Protein AF-A0A972MHH8-F1 (afdb_monomer_lite)

Foldseek 3Di:
DADPLLVVLLVCLLVDDLQSVVSLVVSCCQQDPDPVHPNDDDDPVSNVSSLVSNLNNLLVLLLCQLDPVNVPPPSHDHPVSSVVSLVVSLVSCVVSVHDNPVSVVSSVVSNVVSVVVD

Radius of gyration: 15.75 Å; chains: 1; bounding box: 36×24×51 Å

pLDDT: mean 97.43, std 1.9, range [84.81, 98.88]

Sequence (118 aa):
MIREEVLEEAEIIRHSGEIPEVALWNSLYYLTTDEEGPRLTISEAEARILKRAVVERYLTIIERDLTVENIGKSFYRGVNRAMVNWERLA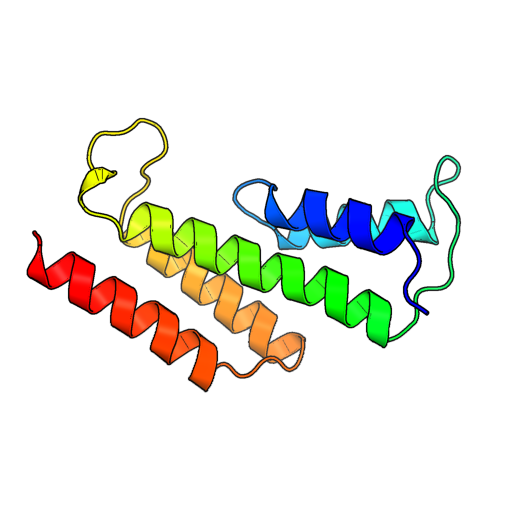GFARREGFSLEALRQIVLERFRNFLGEI

Secondary structure (DSSP, 8-state):
---HHHHHHHHHHHT--S-HHHHHHHHHHHHHT-SSS--PPPPHHHHHHHHHHHHHHHHHHHHHHT-GGGTTSTT---HHHHHHHHHHHHHHHHHTT--HHHHHHHHHHHHHHHHHH-

Structure (mmCIF, N/CA/C/O backbone):
data_AF-A0A972MHH8-F1
#
_entry.id   AF-A0A972MHH8-F1
#
loop_
_atom_site.group_PDB
_atom_site.id
_atom_site.type_symbol
_atom_site.label_atom_id
_atom_site.label_alt_id
_atom_site.label_comp_id
_atom_site.label_asym_id
_atom_site.label_entity_id
_atom_site.label_seq_id
_atom_site.pdbx_PDB_ins_code
_atom_site.Cartn_x
_atom_site.Cartn_y
_atom_site.Cartn_z
_atom_site.occupancy
_atom_site.B_iso_or_equiv
_atom_site.auth_seq_id
_atom_site.auth_comp_id
_atom_site.auth_asym_id
_atom_site.auth_atom_id
_atom_site.pdbx_PDB_model_num
ATOM 1 N N . MET A 1 1 ? 18.990 4.825 -13.162 1.00 88.06 1 MET A N 1
ATOM 2 C CA . MET A 1 1 ? 18.170 6.043 -12.989 1.00 88.06 1 MET A CA 1
ATOM 3 C C . MET A 1 1 ? 16.718 5.605 -13.048 1.00 88.06 1 MET A C 1
ATOM 5 O O . MET A 1 1 ? 16.429 4.743 -13.866 1.00 88.06 1 MET A O 1
ATOM 9 N N . ILE A 1 2 ? 15.865 6.096 -12.150 1.00 96.44 2 ILE A N 1
ATOM 10 C CA . ILE A 1 2 ? 14.423 5.810 -12.182 1.00 96.44 2 ILE A CA 1
ATOM 11 C C . ILE A 1 2 ? 13.772 6.833 -13.110 1.00 96.44 2 ILE A C 1
ATOM 13 O O . ILE A 1 2 ? 14.105 8.013 -13.010 1.00 96.44 2 ILE A O 1
ATOM 17 N N . ARG A 1 3 ? 12.913 6.374 -14.021 1.00 98.12 3 ARG A N 1
ATOM 18 C CA . ARG A 1 3 ? 12.188 7.230 -14.970 1.00 98.12 3 ARG A CA 1
ATOM 19 C C . ARG A 1 3 ? 11.055 8.000 -14.289 1.00 98.12 3 ARG A C 1
ATOM 21 O O . ARG A 1 3 ? 10.488 7.515 -13.312 1.00 98.12 3 ARG A O 1
ATOM 28 N N . GLU A 1 4 ? 10.749 9.187 -14.801 1.00 98.06 4 GLU A N 1
ATOM 29 C CA . GLU A 1 4 ? 9.758 10.103 -14.222 1.00 98.06 4 GLU A CA 1
ATOM 30 C C . GLU A 1 4 ? 8.346 9.514 -14.280 1.00 98.06 4 GLU A C 1
ATOM 32 O O . GLU A 1 4 ? 7.659 9.489 -13.263 1.00 98.06 4 GLU A O 1
ATOM 37 N N . GLU A 1 5 ? 7.982 8.882 -15.395 1.00 98.12 5 GLU A N 1
ATOM 38 C CA . GLU A 1 5 ? 6.680 8.241 -15.606 1.00 98.12 5 GLU A CA 1
ATOM 39 C C . GLU A 1 5 ? 6.403 7.158 -14.547 1.00 98.12 5 GLU A C 1
ATOM 41 O O . GLU A 1 5 ? 5.282 6.978 -14.080 1.00 98.12 5 GLU A O 1
ATOM 46 N N . VAL A 1 6 ? 7.444 6.446 -14.098 1.00 98.62 6 VAL A N 1
ATOM 47 C CA . VAL A 1 6 ? 7.321 5.448 -13.021 1.00 98.62 6 VAL A CA 1
ATOM 48 C C . VAL A 1 6 ? 7.043 6.117 -11.673 1.00 98.62 6 VAL A C 1
ATOM 50 O O . VAL A 1 6 ? 6.316 5.563 -10.846 1.00 98.62 6 VAL A O 1
ATOM 53 N N . LEU A 1 7 ? 7.646 7.279 -11.417 1.00 98.62 7 LEU A N 1
ATOM 54 C CA . LEU A 1 7 ? 7.434 8.025 -10.177 1.00 98.62 7 LEU A CA 1
ATOM 55 C C . LEU A 1 7 ? 6.030 8.632 -10.129 1.00 98.62 7 LEU A C 1
ATOM 57 O O . LEU A 1 7 ? 5.398 8.581 -9.072 1.00 98.62 7 LEU A O 1
ATOM 61 N N . GLU A 1 8 ? 5.541 9.141 -11.259 1.00 98.50 8 GLU A N 1
ATOM 62 C CA . GLU A 1 8 ? 4.175 9.648 -11.419 1.00 98.50 8 GLU A CA 1
ATOM 63 C C . GLU A 1 8 ? 3.143 8.544 -11.171 1.00 98.50 8 GLU A C 1
ATOM 65 O O . GLU A 1 8 ? 2.260 8.691 -10.326 1.00 98.50 8 GLU A O 1
ATOM 70 N N . GLU A 1 9 ? 3.310 7.379 -11.798 1.00 98.75 9 GLU A N 1
ATOM 71 C CA . GLU A 1 9 ? 2.420 6.240 -11.566 1.00 98.75 9 GLU A CA 1
ATOM 72 C C . GLU A 1 9 ? 2.476 5.735 -10.116 1.00 98.75 9 GLU A C 1
ATOM 74 O O . GLU A 1 9 ? 1.453 5.384 -9.522 1.00 98.75 9 GLU A O 1
ATOM 79 N N . ALA A 1 10 ? 3.651 5.754 -9.479 1.00 98.75 10 ALA A N 1
ATOM 80 C CA . ALA A 1 10 ? 3.759 5.441 -8.056 1.00 98.75 10 ALA A CA 1
ATOM 81 C C . ALA A 1 10 ? 2.966 6.431 -7.182 1.00 98.75 10 ALA A C 1
ATOM 83 O O . ALA A 1 10 ? 2.391 6.032 -6.166 1.00 98.75 10 ALA A O 1
ATOM 84 N N . GLU A 1 11 ? 2.909 7.707 -7.566 1.00 98.62 11 GLU A N 1
ATOM 85 C CA . GLU A 1 11 ? 2.117 8.726 -6.873 1.00 98.62 11 GLU A CA 1
ATOM 86 C C . GLU A 1 11 ? 0.613 8.487 -7.027 1.00 98.62 11 GLU A C 1
ATOM 88 O O . GLU A 1 11 ? -0.132 8.580 -6.044 1.00 98.62 11 GLU A O 1
ATOM 93 N N . ILE A 1 12 ? 0.178 8.081 -8.222 1.00 98.56 12 ILE A N 1
ATOM 94 C CA . ILE A 1 12 ? -1.205 7.671 -8.489 1.00 98.56 12 ILE A CA 1
ATOM 95 C C . ILE A 1 12 ? -1.585 6.478 -7.603 1.00 98.56 12 ILE A C 1
ATOM 97 O O . ILE A 1 12 ? -2.633 6.493 -6.952 1.00 98.56 12 ILE A O 1
ATOM 101 N N . ILE A 1 13 ? -0.718 5.465 -7.495 1.00 98.81 13 ILE A N 1
ATOM 102 C CA . ILE A 1 13 ? -0.951 4.306 -6.620 1.00 98.81 13 ILE A CA 1
ATOM 103 C C . ILE A 1 13 ? -1.062 4.742 -5.148 1.00 98.81 13 ILE A C 1
ATOM 105 O O . ILE A 1 13 ? -1.997 4.311 -4.459 1.00 98.81 13 ILE A O 1
ATOM 109 N N . ARG A 1 14 ? -0.173 5.627 -4.666 1.00 98.62 14 ARG A N 1
ATOM 110 C CA . ARG A 1 14 ? -0.195 6.169 -3.287 1.00 98.62 14 ARG A CA 1
ATOM 111 C C . ARG A 1 14 ? -1.484 6.914 -2.935 1.00 98.62 14 ARG A C 1
ATOM 113 O O . ARG A 1 14 ? -1.848 6.967 -1.759 1.00 98.62 14 ARG A O 1
ATOM 120 N N . HIS A 1 15 ? -2.189 7.443 -3.931 1.00 98.00 15 HIS A N 1
ATOM 121 C CA . HIS A 1 15 ? -3.438 8.194 -3.762 1.00 98.00 15 HIS A CA 1
ATOM 122 C C . HIS A 1 15 ? -4.679 7.445 -4.263 1.00 98.00 15 HIS A C 1
ATOM 124 O O . HIS A 1 15 ? -5.786 7.985 -4.242 1.00 98.00 15 HIS A O 1
ATOM 130 N N . SER A 1 16 ? -4.516 6.183 -4.661 1.00 97.50 16 SER A N 1
ATOM 131 C CA . SER A 1 16 ? -5.585 5.358 -5.222 1.00 97.50 16 SER A CA 1
ATOM 132 C C . SER A 1 16 ? -6.692 5.000 -4.216 1.00 97.50 16 SER A C 1
ATOM 134 O O . SER A 1 16 ? -6.661 5.348 -3.034 1.00 97.50 16 SER A O 1
ATOM 136 N N . GLY A 1 17 ? -7.729 4.305 -4.686 1.00 94.19 17 GLY A N 1
ATOM 137 C CA . GLY A 1 17 ? -8.871 3.896 -3.866 1.00 94.19 17 GLY A CA 1
ATOM 138 C C . GLY A 1 17 ? -8.565 2.807 -2.824 1.00 94.19 17 GLY A C 1
ATOM 139 O O . GLY A 1 17 ? -7.465 2.673 -2.300 1.00 94.19 17 GLY A O 1
ATOM 140 N N . GLU A 1 18 ? -9.581 2.006 -2.509 1.00 94.56 18 GLU A N 1
ATOM 141 C CA . GLU A 1 18 ? -9.546 0.995 -1.435 1.00 94.56 18 GLU A CA 1
ATOM 142 C C . GLU A 1 18 ? -8.779 -0.294 -1.792 1.00 94.56 18 GLU A C 1
ATOM 144 O O . GLU A 1 18 ? -8.647 -1.183 -0.951 1.00 94.56 18 GLU A O 1
ATOM 149 N N . ILE A 1 19 ? -8.343 -0.445 -3.047 1.00 97.06 19 ILE A N 1
ATOM 150 C CA . ILE A 1 19 ? -7.641 -1.638 -3.542 1.00 97.06 19 ILE A CA 1
ATOM 151 C C . ILE A 1 19 ? -6.428 -1.180 -4.372 1.00 97.06 19 ILE A C 1
ATOM 153 O O . ILE A 1 19 ? -6.497 -1.166 -5.602 1.00 97.06 19 ILE A O 1
ATOM 157 N N . PRO A 1 20 ? -5.316 -0.782 -3.728 1.00 98.50 20 PRO A N 1
ATOM 158 C CA . PRO A 1 20 ? -4.138 -0.260 -4.429 1.00 98.50 20 PRO A CA 1
ATOM 159 C C . PRO A 1 20 ? -3.477 -1.258 -5.389 1.00 98.50 20 PRO A C 1
ATOM 161 O O . PRO A 1 20 ? -2.800 -0.848 -6.324 1.00 98.50 20 PRO A O 1
ATOM 164 N N . GLU A 1 21 ? -3.703 -2.562 -5.219 1.00 98.62 21 GLU A N 1
ATOM 165 C CA . GLU A 1 21 ? -3.235 -3.582 -6.172 1.00 98.62 21 GLU A CA 1
ATOM 166 C C . GLU A 1 21 ? -3.867 -3.426 -7.564 1.00 98.62 21 GLU A C 1
ATOM 168 O O . GLU A 1 21 ? -3.210 -3.693 -8.566 1.00 98.62 21 GLU A O 1
ATOM 173 N N . VAL A 1 22 ? -5.114 -2.944 -7.641 1.00 98.50 22 VAL A N 1
ATOM 174 C CA . VAL A 1 22 ? -5.763 -2.633 -8.926 1.00 98.50 22 VAL A CA 1
ATOM 175 C C . VAL A 1 22 ? -5.095 -1.423 -9.575 1.00 98.50 22 VAL A C 1
ATOM 177 O O . VAL A 1 22 ? -4.842 -1.442 -10.774 1.00 98.50 22 VAL A O 1
ATOM 180 N N . ALA A 1 23 ? -4.750 -0.399 -8.786 1.00 98.62 23 ALA A N 1
ATOM 181 C CA . ALA A 1 23 ? -4.011 0.755 -9.291 1.00 98.62 23 ALA A CA 1
ATOM 182 C C . ALA A 1 23 ? -2.623 0.351 -9.804 1.00 98.62 23 ALA A C 1
ATOM 184 O O . ALA A 1 23 ? -2.251 0.755 -10.895 1.00 98.62 23 ALA A O 1
ATOM 185 N N . LEU A 1 24 ? -1.906 -0.524 -9.088 1.00 98.75 24 LEU A N 1
ATOM 186 C CA . LEU A 1 24 ? -0.639 -1.084 -9.567 1.00 98.75 24 LEU A CA 1
ATOM 187 C C . LEU A 1 24 ? -0.794 -1.801 -10.911 1.00 98.75 24 LEU A C 1
ATOM 189 O O . LEU A 1 24 ? 0.046 -1.626 -11.790 1.00 98.75 24 LEU A O 1
ATOM 193 N N . TRP A 1 25 ? -1.839 -2.617 -11.071 1.00 98.44 25 TRP A N 1
ATOM 194 C CA . TRP A 1 25 ? -2.085 -3.313 -12.332 1.00 98.44 25 TRP A CA 1
ATOM 195 C C . TRP A 1 25 ? -2.350 -2.326 -13.477 1.00 98.44 25 TRP A C 1
ATOM 197 O O . TRP A 1 25 ? -1.734 -2.455 -14.533 1.00 98.44 25 TRP A O 1
ATOM 207 N N . ASN A 1 26 ? -3.180 -1.305 -13.240 1.00 98.31 26 ASN A N 1
ATOM 208 C CA . ASN A 1 26 ? -3.448 -0.249 -14.220 1.00 98.31 26 ASN A CA 1
ATOM 209 C C . ASN A 1 26 ? -2.168 0.510 -14.597 1.00 98.31 26 ASN A C 1
ATOM 211 O O . ASN A 1 26 ? -1.892 0.683 -15.779 1.00 98.31 26 ASN A O 1
ATOM 215 N N . SER A 1 27 ? -1.354 0.894 -13.612 1.00 98.50 27 SER A N 1
ATOM 216 C CA . SER A 1 27 ? -0.081 1.579 -13.843 1.00 98.50 27 SER A CA 1
ATOM 217 C C . SER A 1 27 ? 0.894 0.728 -14.650 1.00 98.50 27 SER A C 1
ATOM 219 O O . SER A 1 27 ? 1.532 1.216 -15.576 1.00 98.50 27 SER A O 1
ATOM 221 N N . LEU A 1 28 ? 1.005 -0.570 -14.349 1.00 98.62 28 LEU A N 1
ATOM 222 C CA . LEU A 1 28 ? 1.848 -1.475 -15.132 1.00 98.62 28 LEU A CA 1
ATOM 223 C C . LEU A 1 28 ? 1.335 -1.624 -16.566 1.00 98.62 28 LEU A C 1
ATOM 225 O O . LEU A 1 28 ? 2.145 -1.647 -17.491 1.00 98.62 28 LEU A O 1
ATOM 229 N N . TYR A 1 29 ? 0.020 -1.707 -16.764 1.00 98.56 29 TYR A N 1
ATOM 230 C CA . TYR A 1 29 ? -0.575 -1.750 -18.096 1.00 98.56 29 TYR A CA 1
ATOM 231 C C . TYR A 1 29 ? -0.260 -0.475 -18.890 1.00 98.56 29 TYR A C 1
ATOM 233 O O . TYR A 1 29 ? 0.308 -0.578 -19.978 1.00 98.56 29 TYR A O 1
ATOM 241 N N . TYR A 1 30 ? -0.524 0.701 -18.312 1.00 98.56 30 TYR A N 1
ATOM 242 C CA . TYR A 1 30 ? -0.217 2.000 -18.916 1.00 98.56 30 TYR A CA 1
ATOM 243 C C . TYR A 1 30 ? 1.263 2.105 -19.295 1.00 98.56 30 TYR A C 1
ATOM 2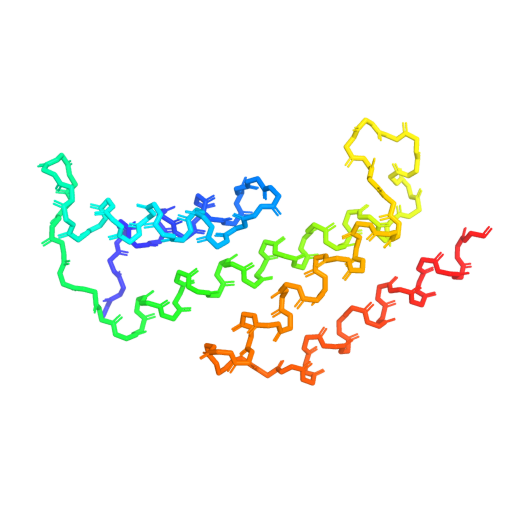45 O O . TYR A 1 30 ? 1.608 2.369 -20.444 1.00 98.56 30 TYR A O 1
ATOM 253 N N . LEU A 1 31 ? 2.159 1.800 -18.352 1.00 98.56 31 LEU A N 1
ATOM 254 C CA . LEU A 1 31 ? 3.594 1.943 -18.570 1.00 98.56 31 LEU A CA 1
ATOM 255 C C . LEU A 1 31 ? 4.152 0.987 -19.627 1.00 98.56 31 LEU A C 1
ATOM 257 O O . LEU A 1 31 ? 5.181 1.311 -20.210 1.00 98.56 31 LEU A O 1
ATOM 261 N N . THR A 1 32 ? 3.547 -0.185 -19.853 1.00 98.25 32 THR A N 1
ATOM 262 C CA . THR A 1 32 ? 4.174 -1.264 -20.647 1.00 98.25 32 THR A CA 1
ATOM 263 C C . THR A 1 32 ? 3.445 -1.625 -21.933 1.00 98.25 32 THR A C 1
ATOM 265 O O . THR A 1 32 ? 4.099 -1.984 -22.910 1.00 98.25 32 THR A O 1
ATOM 268 N N . THR A 1 33 ? 2.115 -1.578 -21.932 1.00 97.31 33 THR A N 1
ATOM 269 C CA . THR A 1 33 ? 1.276 -2.225 -22.952 1.00 97.31 33 THR A CA 1
ATOM 270 C C . THR A 1 33 ? 0.372 -1.234 -23.669 1.00 97.31 33 THR A C 1
ATOM 272 O O . THR A 1 33 ? 0.128 -1.406 -24.859 1.00 97.31 33 THR A O 1
ATOM 275 N N . ASP A 1 34 ? -0.112 -0.215 -22.962 1.00 96.81 34 ASP A N 1
ATOM 276 C CA . ASP A 1 34 ? -1.056 0.755 -23.507 1.00 96.81 34 ASP A CA 1
ATOM 277 C C . ASP A 1 34 ? -0.500 1.462 -24.756 1.00 96.81 34 ASP A C 1
ATOM 279 O O . ASP A 1 34 ? 0.668 1.861 -24.812 1.00 96.81 34 ASP A O 1
ATOM 283 N N . GLU A 1 35 ? -1.345 1.600 -25.777 1.00 95.88 35 GLU A N 1
ATOM 284 C CA . GLU A 1 35 ? -0.996 2.246 -27.041 1.00 95.88 35 GLU A CA 1
ATOM 285 C C . GLU A 1 35 ? -0.756 3.748 -26.868 1.00 95.88 35 GLU A C 1
ATOM 287 O O . GLU A 1 35 ? 0.096 4.305 -27.572 1.00 95.88 35 GLU A O 1
ATOM 292 N N . GLU A 1 36 ? -1.464 4.361 -25.915 1.00 95.00 36 GLU A N 1
ATOM 293 C CA . GLU A 1 36 ? -1.316 5.765 -25.518 1.00 95.00 36 GLU A CA 1
ATOM 294 C C . GLU A 1 36 ? -0.246 5.957 -24.426 1.00 95.00 36 GLU A C 1
ATOM 296 O O . GLU A 1 36 ? 0.111 7.089 -24.101 1.00 95.00 36 GLU A O 1
ATOM 301 N N . GLY A 1 37 ? 0.293 4.863 -23.878 1.00 95.81 37 GLY A N 1
ATOM 302 C CA . GLY A 1 37 ? 1.313 4.874 -22.833 1.00 95.81 37 GLY A CA 1
ATOM 303 C C . GLY A 1 37 ? 2.761 4.867 -23.349 1.00 95.81 37 GLY A C 1
ATOM 304 O O . GLY A 1 37 ? 3.026 4.738 -24.550 1.00 95.81 37 GLY A O 1
ATOM 305 N N . PRO A 1 38 ? 3.752 4.967 -22.443 1.00 96.94 38 PRO A N 1
ATOM 306 C CA . PRO A 1 38 ? 5.162 5.111 -22.815 1.00 96.94 38 PRO A CA 1
ATOM 307 C C . PRO A 1 38 ? 5.830 3.816 -23.322 1.00 96.94 38 PRO A C 1
ATOM 309 O O . PRO A 1 38 ? 6.969 3.866 -23.789 1.00 96.94 38 PRO A O 1
ATOM 312 N N . ARG A 1 39 ? 5.151 2.658 -23.254 1.00 97.12 39 ARG A N 1
ATOM 313 C CA . ARG A 1 39 ? 5.636 1.343 -23.741 1.00 97.12 39 ARG A CA 1
ATOM 314 C C . ARG A 1 39 ? 7.046 0.982 -23.255 1.00 97.12 39 ARG A C 1
ATOM 316 O O . ARG A 1 39 ? 7.921 0.539 -24.000 1.00 97.12 39 ARG A O 1
ATOM 323 N N . LEU A 1 40 ? 7.269 1.188 -21.967 1.00 97.19 40 LEU A N 1
ATOM 324 C CA . LEU A 1 40 ? 8.520 0.935 -21.277 1.00 97.19 40 LEU A CA 1
ATOM 325 C C . LEU A 1 40 ? 8.695 -0.555 -20.973 1.00 97.19 40 LEU A C 1
ATOM 327 O O . LEU A 1 40 ? 7.769 -1.256 -20.580 1.00 97.19 40 LEU A O 1
ATOM 331 N N . THR A 1 41 ? 9.939 -1.028 -21.021 1.00 97.62 41 THR A N 1
ATOM 332 C CA . THR A 1 41 ? 10.338 -2.232 -20.277 1.00 97.62 41 THR A CA 1
ATOM 333 C C . THR A 1 41 ? 10.728 -1.815 -18.862 1.00 97.62 41 THR A C 1
ATOM 335 O O . THR A 1 41 ? 11.657 -1.022 -18.694 1.00 97.62 41 THR A O 1
ATOM 338 N N . ILE A 1 42 ? 10.013 -2.304 -17.849 1.00 97.88 42 ILE A N 1
ATOM 339 C CA . ILE A 1 42 ? 10.194 -1.909 -16.444 1.00 97.88 42 ILE A CA 1
ATOM 340 C C . ILE A 1 42 ? 11.332 -2.702 -15.799 1.00 97.88 42 ILE A C 1
ATOM 342 O O . ILE A 1 42 ? 11.350 -3.931 -15.846 1.00 97.88 42 ILE A O 1
ATOM 346 N N . SER A 1 43 ? 12.281 -1.998 -15.178 1.00 98.19 43 SER A N 1
ATOM 347 C CA . SER A 1 43 ? 13.351 -2.631 -14.402 1.00 98.19 43 SER A CA 1
ATOM 348 C C . SER A 1 43 ? 12.849 -3.125 -13.044 1.00 98.19 43 SER A C 1
ATOM 350 O O . SER A 1 43 ? 11.832 -2.667 -12.523 1.00 98.19 43 SER A O 1
ATOM 352 N N . GLU A 1 44 ? 13.601 -4.022 -12.407 1.00 97.38 44 GLU A N 1
ATOM 353 C CA . GLU A 1 44 ? 13.261 -4.518 -11.069 1.00 97.38 44 GLU A CA 1
ATOM 354 C C . GLU A 1 44 ? 13.187 -3.390 -10.024 1.00 97.38 44 GLU A C 1
ATOM 356 O O . GLU A 1 44 ? 12.286 -3.376 -9.184 1.00 97.38 44 GLU A O 1
ATOM 361 N N . ALA A 1 45 ? 14.089 -2.406 -10.104 1.00 98.19 45 ALA A N 1
ATOM 362 C CA . ALA A 1 45 ? 14.102 -1.258 -9.201 1.00 98.19 45 ALA A CA 1
ATOM 363 C C . ALA A 1 45 ? 12.833 -0.399 -9.341 1.00 98.19 45 ALA A C 1
ATOM 365 O O . ALA A 1 45 ? 12.252 0.026 -8.343 1.00 98.19 45 ALA A O 1
ATOM 366 N N . GLU A 1 46 ? 12.367 -0.187 -10.569 1.00 98.56 46 GLU A N 1
ATOM 367 C CA . GLU A 1 46 ? 11.136 0.554 -10.861 1.00 98.56 46 GLU A CA 1
ATOM 368 C C . GLU A 1 46 ? 9.891 -0.226 -10.441 1.00 98.56 46 GLU A C 1
ATOM 370 O O . GLU A 1 46 ? 9.021 0.313 -9.757 1.00 98.56 46 GLU A O 1
ATOM 375 N N . ALA A 1 47 ? 9.845 -1.527 -10.739 1.00 98.38 47 ALA A N 1
ATOM 376 C CA . ALA A 1 47 ? 8.784 -2.400 -10.253 1.00 98.38 47 ALA A CA 1
ATOM 377 C C . ALA A 1 47 ? 8.712 -2.380 -8.718 1.00 98.38 47 ALA A C 1
ATOM 379 O O . ALA A 1 47 ? 7.624 -2.358 -8.140 1.00 98.38 47 ALA A O 1
ATOM 380 N N . ARG A 1 48 ? 9.864 -2.346 -8.033 1.00 98.38 48 ARG A N 1
ATOM 381 C CA . ARG A 1 48 ? 9.922 -2.257 -6.570 1.00 98.38 48 ARG A CA 1
ATOM 382 C C . ARG A 1 48 ? 9.343 -0.945 -6.040 1.00 98.38 48 ARG A C 1
ATOM 384 O O . ARG A 1 48 ? 8.723 -0.977 -4.978 1.00 98.38 48 ARG A O 1
ATOM 391 N N . ILE A 1 49 ? 9.508 0.168 -6.755 1.00 98.62 49 ILE A N 1
ATOM 392 C CA . ILE A 1 49 ? 8.929 1.474 -6.397 1.00 98.62 49 ILE A CA 1
ATOM 393 C C . ILE A 1 49 ? 7.404 1.440 -6.508 1.00 98.62 49 ILE A C 1
ATOM 395 O O . ILE A 1 49 ? 6.724 1.762 -5.535 1.00 98.62 49 ILE A O 1
ATOM 399 N N . LEU A 1 50 ? 6.864 0.959 -7.630 1.00 98.81 50 LEU A N 1
ATOM 400 C CA . LEU A 1 50 ? 5.413 0.841 -7.828 1.00 98.81 50 LEU A CA 1
ATOM 401 C C . LEU A 1 50 ? 4.775 -0.077 -6.772 1.00 98.81 50 LEU A C 1
ATOM 403 O O . LEU A 1 50 ? 3.760 0.249 -6.160 1.00 98.81 50 LEU A O 1
ATOM 407 N N . LYS A 1 51 ? 5.414 -1.214 -6.480 1.00 98.81 51 LYS A N 1
ATOM 408 C CA . LYS A 1 51 ? 4.950 -2.141 -5.436 1.00 98.81 51 LYS A CA 1
ATOM 409 C C . LYS A 1 51 ? 5.044 -1.535 -4.034 1.00 98.81 51 LYS A C 1
ATOM 411 O O . LYS A 1 51 ? 4.206 -1.826 -3.185 1.00 98.81 51 LYS A O 1
ATOM 416 N N . ARG A 1 52 ? 6.043 -0.690 -3.766 1.00 98.69 52 ARG A N 1
ATOM 417 C CA . ARG A 1 52 ? 6.145 0.024 -2.486 1.00 98.69 52 ARG A CA 1
ATOM 418 C C . ARG A 1 52 ? 4.998 1.020 -2.315 1.00 98.69 52 ARG A C 1
ATOM 420 O O . ARG A 1 52 ? 4.439 1.072 -1.224 1.00 98.69 52 ARG A O 1
ATOM 427 N N . ALA A 1 53 ? 4.581 1.703 -3.379 1.00 98.88 53 ALA A N 1
ATOM 428 C CA . ALA A 1 53 ? 3.421 2.592 -3.337 1.00 98.88 53 ALA A CA 1
ATOM 429 C C . ALA A 1 53 ? 2.126 1.863 -2.925 1.00 98.88 53 ALA A C 1
ATOM 431 O O . ALA A 1 53 ? 1.307 2.422 -2.197 1.00 98.88 53 ALA A O 1
ATOM 432 N N . VAL A 1 54 ? 1.959 0.586 -3.304 1.00 98.88 54 VAL A N 1
ATOM 433 C CA . VAL A 1 54 ? 0.833 -0.249 -2.835 1.00 98.88 54 VAL A CA 1
ATOM 434 C C . VAL A 1 54 ? 0.878 -0.457 -1.323 1.00 98.88 54 VAL A C 1
ATOM 436 O O . VAL A 1 54 ? -0.141 -0.318 -0.644 1.00 98.88 54 VAL A O 1
ATOM 439 N N . VAL A 1 55 ? 2.059 -0.782 -0.789 1.00 98.75 55 VAL A N 1
ATOM 440 C CA . VAL A 1 55 ? 2.273 -0.963 0.654 1.00 98.75 55 VAL A CA 1
ATOM 441 C C . VAL A 1 55 ? 1.967 0.328 1.407 1.00 98.75 55 VAL A C 1
ATOM 443 O O . VAL A 1 55 ? 1.212 0.303 2.377 1.00 98.75 55 VAL A O 1
ATOM 446 N N . GLU A 1 56 ? 2.511 1.449 0.935 1.00 98.75 56 GLU A N 1
ATOM 447 C CA . GLU A 1 56 ? 2.282 2.780 1.503 1.00 98.75 56 GLU A CA 1
ATOM 448 C C . GLU A 1 56 ? 0.788 3.110 1.524 1.00 98.75 56 GLU A C 1
ATOM 450 O O . GLU A 1 56 ? 0.254 3.466 2.576 1.00 98.75 56 GLU A O 1
ATOM 455 N N . ARG A 1 57 ? 0.074 2.875 0.415 1.00 98.69 57 ARG A N 1
ATOM 456 C CA . ARG A 1 57 ? -1.366 3.131 0.355 1.00 98.69 57 ARG A CA 1
ATOM 457 C C . ARG A 1 57 ? -2.159 2.276 1.337 1.00 98.69 57 ARG A C 1
ATOM 459 O O . ARG A 1 57 ? -3.042 2.799 2.017 1.00 98.69 57 ARG A O 1
ATOM 466 N N . TYR A 1 58 ? -1.865 0.979 1.435 1.00 98.81 58 TYR A N 1
ATOM 467 C CA . TYR A 1 58 ? -2.528 0.122 2.419 1.00 98.81 58 TYR A CA 1
ATOM 468 C C . TYR A 1 58 ? -2.302 0.621 3.847 1.00 98.81 58 TYR A C 1
ATOM 470 O O . TYR A 1 58 ? -3.255 0.671 4.624 1.00 98.81 58 TYR A O 1
ATOM 478 N N . LEU A 1 59 ? -1.075 1.027 4.189 1.00 98.56 59 LEU A N 1
ATOM 479 C CA . LEU A 1 59 ? -0.773 1.591 5.503 1.00 98.56 59 LEU A CA 1
ATOM 480 C C . LEU A 1 59 ? -1.575 2.870 5.764 1.00 98.56 59 LEU A C 1
ATOM 482 O O . LEU A 1 59 ? -2.142 2.994 6.846 1.00 98.56 59 LEU A O 1
ATOM 486 N N . THR A 1 60 ? -1.688 3.777 4.791 1.00 98.50 60 THR A N 1
ATOM 487 C CA . THR A 1 60 ? -2.515 4.991 4.909 1.00 98.50 60 THR A CA 1
ATOM 488 C C . THR A 1 60 ? -3.993 4.667 5.142 1.00 98.50 60 THR A C 1
ATOM 490 O O . THR A 1 60 ? -4.639 5.296 5.977 1.00 98.50 60 THR A O 1
ATOM 493 N N . ILE A 1 61 ? -4.550 3.676 4.437 1.00 98.31 61 ILE A N 1
ATOM 494 C CA . ILE A 1 61 ? -5.954 3.275 4.624 1.00 98.31 61 ILE A CA 1
ATOM 495 C C . ILE A 1 61 ? -6.166 2.663 6.014 1.00 98.31 61 ILE A C 1
ATOM 497 O O . ILE A 1 61 ? -7.151 2.975 6.680 1.00 98.31 61 ILE A O 1
ATOM 501 N N . ILE A 1 62 ? -5.245 1.804 6.460 1.00 98.56 62 ILE A N 1
ATOM 502 C CA . ILE A 1 62 ? -5.298 1.203 7.799 1.00 98.56 62 ILE A CA 1
ATOM 503 C C . ILE A 1 62 ? -5.210 2.295 8.868 1.00 98.56 62 ILE A C 1
ATOM 505 O O . ILE A 1 62 ? -6.001 2.286 9.800 1.00 98.56 62 ILE A O 1
ATOM 509 N N . GLU A 1 63 ? -4.297 3.256 8.715 1.00 98.19 63 GLU A N 1
ATOM 510 C CA . GLU A 1 63 ? -4.160 4.401 9.623 1.00 98.19 63 GLU A CA 1
ATOM 511 C C . GLU A 1 63 ? -5.447 5.191 9.745 1.00 98.19 63 GLU A C 1
ATOM 513 O O . GLU A 1 63 ? -5.928 5.383 10.850 1.00 98.19 63 GLU A O 1
ATOM 518 N N . ARG A 1 64 ? -6.045 5.567 8.608 1.00 97.81 64 ARG A N 1
ATOM 519 C CA . ARG A 1 64 ? -7.307 6.308 8.561 1.00 97.81 64 ARG A CA 1
ATOM 520 C C . ARG A 1 64 ? -8.371 5.671 9.453 1.00 97.81 64 ARG A C 1
ATOM 522 O O . ARG A 1 64 ? -9.090 6.390 10.147 1.00 97.81 64 ARG A O 1
ATOM 529 N N . ASP A 1 65 ? -8.484 4.347 9.391 1.00 98.25 65 ASP A N 1
ATOM 530 C CA . ASP A 1 65 ? -9.479 3.561 10.122 1.00 98.25 65 ASP A CA 1
ATOM 531 C C . ASP A 1 65 ? -9.061 3.246 11.575 1.00 98.25 65 ASP A C 1
ATOM 533 O O . ASP A 1 65 ? -9.900 2.803 12.361 1.00 98.25 65 ASP A O 1
ATOM 537 N N . LEU A 1 66 ? -7.801 3.516 11.937 1.00 98.00 66 LEU A N 1
ATOM 538 C CA . LEU A 1 66 ? -7.214 3.419 13.279 1.00 98.00 66 LEU A CA 1
ATOM 539 C C . LEU A 1 66 ? -6.838 4.801 13.857 1.00 98.00 66 LEU A C 1
ATOM 541 O O . LEU A 1 66 ? -5.923 4.912 14.665 1.00 98.00 66 LEU A O 1
ATOM 545 N N . THR A 1 67 ? -7.538 5.862 13.455 1.00 97.69 67 THR A N 1
ATOM 546 C CA . THR A 1 67 ? -7.388 7.223 14.001 1.00 97.69 67 THR A CA 1
ATOM 547 C C . THR A 1 67 ? -8.697 7.631 14.669 1.00 97.69 67 THR A C 1
ATOM 549 O O . THR A 1 67 ? -9.741 7.653 14.006 1.00 97.69 67 THR A O 1
ATOM 552 N N . VAL A 1 68 ? -8.663 7.960 15.963 1.00 97.25 68 VAL A N 1
ATOM 553 C CA . VAL A 1 68 ? -9.869 8.280 16.748 1.00 97.25 68 VAL A CA 1
ATOM 554 C C . VAL A 1 68 ? -10.557 9.539 16.230 1.00 97.25 68 VAL A C 1
ATOM 556 O O . VAL A 1 68 ? -11.776 9.555 16.068 1.00 97.25 68 VAL A O 1
ATOM 559 N N . GLU A 1 69 ? -9.794 10.551 15.821 1.00 97.69 69 GLU A N 1
ATOM 560 C CA . GLU A 1 69 ? -10.317 11.799 15.258 1.00 97.69 69 GLU A CA 1
ATOM 561 C C . GLU A 1 69 ? -11.073 11.593 13.944 1.00 97.69 69 GLU A C 1
ATOM 563 O O . GLU A 1 69 ? -11.741 12.511 13.465 1.00 97.69 69 GLU A O 1
ATOM 568 N N . ASN A 1 70 ? -10.945 10.426 13.309 1.00 98.06 70 ASN A N 1
ATOM 569 C CA . ASN A 1 70 ? -11.685 10.109 12.097 1.00 98.06 70 ASN A CA 1
ATOM 570 C C . ASN A 1 70 ? -13.057 9.496 12.376 1.00 98.06 70 ASN A C 1
ATOM 572 O O . ASN A 1 70 ? -13.886 9.486 11.466 1.00 98.06 70 ASN A O 1
ATOM 576 N N . ILE A 1 71 ? -13.342 9.047 13.601 1.00 97.12 71 ILE A N 1
ATOM 577 C CA . ILE A 1 71 ? -14.650 8.495 13.958 1.00 97.12 71 ILE A CA 1
ATOM 578 C C . ILE A 1 71 ? -15.748 9.522 13.639 1.00 97.12 71 ILE A C 1
ATOM 580 O O . ILE A 1 71 ? -15.671 10.696 13.992 1.00 97.12 71 ILE A O 1
ATOM 584 N N . GLY A 1 72 ? -16.772 9.075 12.909 1.00 96.56 72 GLY A N 1
ATOM 585 C CA . GLY A 1 72 ? -17.885 9.916 12.457 1.00 96.56 72 GLY A CA 1
ATOM 586 C C . GLY A 1 72 ? -17.638 10.691 11.156 1.00 96.56 72 GLY A C 1
ATOM 587 O O . GLY A 1 72 ? -18.593 11.209 10.578 1.00 96.56 72 GLY A O 1
ATOM 588 N N . LYS A 1 73 ? -16.406 10.738 10.629 1.00 97.94 73 LYS A N 1
ATOM 589 C CA . LYS A 1 73 ? -16.138 11.331 9.307 1.00 97.94 73 LYS A CA 1
ATOM 590 C C . LYS A 1 73 ? -16.613 10.402 8.187 1.00 97.94 73 LYS A C 1
ATOM 592 O O . LYS A 1 73 ? -16.523 9.182 8.287 1.00 97.94 73 LYS A O 1
ATOM 597 N N . SER A 1 74 ? -17.054 10.975 7.065 1.00 96.81 74 SER A N 1
ATOM 598 C CA . SER A 1 74 ? -17.627 10.229 5.925 1.00 96.81 74 SER A CA 1
ATOM 599 C C . SER A 1 74 ? -16.681 9.195 5.298 1.00 96.81 74 SER A C 1
ATOM 601 O O . SER A 1 74 ? -17.134 8.227 4.678 1.00 96.81 74 SER A O 1
ATOM 603 N N . PHE A 1 75 ? -15.372 9.395 5.450 1.00 94.81 75 PHE A N 1
ATOM 604 C CA . PHE A 1 75 ? -14.330 8.508 4.945 1.00 94.81 75 PHE A CA 1
ATOM 605 C C . PHE A 1 75 ? -13.883 7.440 5.949 1.00 94.81 75 PHE A C 1
ATOM 607 O O . PHE A 1 75 ? -13.151 6.536 5.555 1.00 94.81 75 PHE A O 1
ATOM 614 N N . TYR A 1 76 ? -14.292 7.522 7.217 1.00 97.06 76 TYR A N 1
ATOM 615 C CA . TYR A 1 76 ? -13.981 6.501 8.212 1.00 97.06 76 TYR A CA 1
ATOM 616 C C . TYR A 1 76 ? -14.786 5.238 7.932 1.00 97.06 76 TYR A C 1
ATOM 618 O O . TYR A 1 76 ? -15.996 5.292 7.686 1.00 97.06 76 TYR A O 1
ATOM 626 N N . ARG A 1 77 ? -14.110 4.088 7.934 1.00 96.00 77 ARG A N 1
ATOM 627 C CA . ARG A 1 77 ? -14.739 2.792 7.655 1.00 96.00 77 ARG A CA 1
ATOM 628 C C . ARG A 1 77 ? -14.615 1.786 8.799 1.00 96.00 77 ARG A C 1
ATOM 630 O O . ARG A 1 77 ? -15.249 0.733 8.743 1.00 96.00 77 ARG A O 1
ATOM 637 N N . GLY A 1 78 ? -13.855 2.128 9.835 1.00 96.38 78 GLY A N 1
ATOM 638 C CA . GLY A 1 78 ? -13.766 1.373 11.078 1.00 96.38 78 GLY A CA 1
ATOM 639 C C . GLY A 1 78 ? -12.772 0.219 11.081 1.00 96.38 78 GLY A C 1
ATOM 640 O O . GLY A 1 78 ? -12.262 -0.218 10.049 1.00 96.38 78 GLY A O 1
ATOM 641 N N . VAL A 1 79 ? -12.535 -0.308 12.284 1.00 96.94 79 VAL A N 1
ATOM 642 C CA . VAL A 1 79 ? -11.521 -1.338 12.571 1.00 96.94 79 VAL A CA 1
ATOM 643 C C . VAL A 1 79 ? -11.689 -2.587 11.699 1.00 96.94 79 VAL A C 1
ATOM 645 O O . VAL A 1 79 ? -10.703 -3.137 11.217 1.00 96.94 7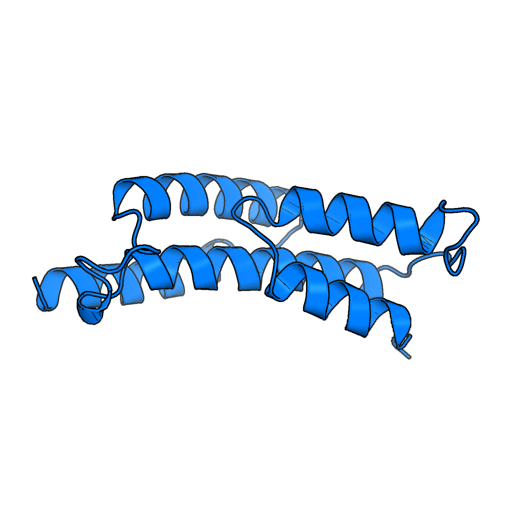9 VAL A O 1
ATOM 648 N N . ASN A 1 80 ? -12.927 -2.997 11.399 1.00 96.94 80 ASN A N 1
ATOM 649 C CA . ASN A 1 80 ? -13.186 -4.132 10.504 1.00 96.94 80 ASN A CA 1
ATOM 650 C C . ASN A 1 80 ? -12.563 -3.930 9.113 1.00 96.94 80 ASN A C 1
ATOM 652 O O . ASN A 1 80 ? -12.072 -4.876 8.499 1.00 96.94 80 ASN A O 1
ATOM 656 N N . ARG A 1 81 ? -12.549 -2.693 8.603 1.00 97.31 81 ARG A N 1
ATOM 657 C CA . ARG A 1 81 ? -11.930 -2.365 7.314 1.00 97.31 81 ARG A CA 1
ATOM 658 C C . ARG A 1 81 ? -10.416 -2.267 7.405 1.00 97.31 81 ARG A C 1
ATOM 660 O O . ARG A 1 81 ? -9.751 -2.752 6.490 1.00 97.31 81 ARG A O 1
ATOM 667 N N . ALA A 1 82 ? -9.874 -1.777 8.519 1.00 97.94 82 ALA A N 1
ATOM 668 C CA . ALA A 1 82 ? -8.446 -1.891 8.805 1.00 97.94 82 ALA A CA 1
ATOM 669 C C . ALA A 1 82 ? -7.979 -3.359 8.812 1.00 97.94 82 ALA A C 1
ATOM 671 O O . ALA A 1 82 ? -6.968 -3.674 8.189 1.00 97.94 82 ALA A O 1
ATOM 672 N N . MET A 1 83 ? -8.737 -4.276 9.425 1.00 98.06 83 MET A N 1
ATOM 673 C CA . MET A 1 83 ? -8.410 -5.711 9.454 1.00 98.06 83 MET A CA 1
ATOM 674 C C . MET A 1 83 ? -8.373 -6.335 8.054 1.00 98.06 83 MET A C 1
ATOM 676 O O . MET A 1 83 ? -7.387 -6.974 7.692 1.00 98.06 83 MET A O 1
ATOM 680 N N . VAL A 1 84 ? -9.403 -6.100 7.235 1.00 98.25 84 VAL A N 1
ATOM 681 C CA . VAL A 1 84 ? -9.442 -6.606 5.849 1.00 98.25 84 VAL A CA 1
ATOM 682 C C . VAL A 1 84 ? -8.273 -6.055 5.026 1.00 98.25 84 VAL A C 1
ATOM 684 O O . VAL A 1 84 ? -7.645 -6.783 4.256 1.00 98.25 84 VAL A O 1
ATOM 687 N N . ASN A 1 85 ? -7.947 -4.771 5.183 1.00 98.38 85 ASN A N 1
ATOM 688 C CA . ASN A 1 85 ? -6.820 -4.170 4.474 1.00 98.38 85 ASN A CA 1
ATOM 689 C C . ASN A 1 85 ? -5.465 -4.669 4.994 1.00 98.38 85 ASN A C 1
ATOM 691 O O . ASN A 1 85 ? -4.540 -4.817 4.199 1.00 98.38 85 ASN A O 1
ATOM 695 N N . TRP A 1 86 ? -5.352 -5.011 6.279 1.00 98.50 86 TRP A N 1
ATOM 696 C CA . TRP A 1 86 ? -4.177 -5.692 6.817 1.00 98.50 86 TRP A CA 1
ATOM 697 C C . TRP A 1 86 ? -3.985 -7.082 6.202 1.00 98.50 86 TRP A C 1
ATOM 699 O O . TRP A 1 86 ? -2.872 -7.423 5.810 1.00 98.50 86 TRP A O 1
ATOM 709 N N . GLU A 1 87 ? -5.046 -7.878 6.061 1.00 98.38 87 GLU A N 1
ATOM 710 C CA . GLU A 1 87 ? -4.961 -9.198 5.422 1.00 98.38 87 GLU A CA 1
ATOM 711 C C . GLU A 1 87 ? -4.483 -9.098 3.970 1.00 98.38 87 GLU A C 1
ATOM 713 O O . GLU A 1 87 ? -3.599 -9.852 3.548 1.00 98.38 87 GLU A O 1
ATOM 718 N N . ARG A 1 88 ? -5.015 -8.122 3.224 1.00 98.44 88 ARG A N 1
ATOM 719 C CA . ARG A 1 88 ? -4.591 -7.831 1.848 1.00 98.44 88 ARG A CA 1
ATOM 720 C C . ARG A 1 88 ? -3.136 -7.387 1.786 1.00 98.44 88 ARG A C 1
ATOM 722 O O . ARG A 1 88 ? -2.359 -7.992 1.048 1.00 98.44 88 ARG A O 1
ATOM 729 N N . LEU A 1 89 ? -2.746 -6.414 2.614 1.00 98.62 89 LEU A N 1
ATOM 730 C CA . LEU A 1 89 ? -1.363 -5.955 2.726 1.00 98.62 89 LEU A CA 1
ATOM 731 C C . LEU A 1 89 ? -0.420 -7.113 3.052 1.00 98.62 89 LEU A C 1
ATOM 733 O O . LEU A 1 89 ? 0.612 -7.262 2.408 1.00 98.62 89 LEU A O 1
ATOM 737 N N . ALA A 1 90 ? -0.769 -7.958 4.020 1.00 98.50 90 ALA A N 1
ATOM 738 C CA . ALA A 1 90 ? 0.046 -9.102 4.402 1.00 98.50 90 ALA A CA 1
ATOM 739 C C . ALA A 1 90 ? 0.168 -10.122 3.260 1.00 98.50 90 ALA A C 1
ATOM 741 O O . ALA A 1 90 ? 1.246 -10.674 3.038 1.00 98.50 90 ALA A O 1
ATOM 742 N N . GLY A 1 91 ? -0.917 -10.367 2.521 1.00 98.56 91 GLY A N 1
ATOM 743 C CA . GLY A 1 91 ? -0.903 -11.200 1.321 1.00 98.56 91 GLY A CA 1
ATOM 744 C C . GLY A 1 91 ? 0.023 -10.642 0.241 1.00 98.56 91 GLY A C 1
ATOM 745 O O . GLY A 1 91 ? 0.889 -11.362 -0.253 1.00 98.56 91 GLY A O 1
ATOM 746 N N . PHE A 1 92 ? -0.120 -9.357 -0.076 1.00 98.56 92 PHE A N 1
ATOM 747 C CA . PHE A 1 92 ? 0.714 -8.657 -1.049 1.00 98.56 92 PHE A CA 1
ATOM 748 C C . PHE A 1 92 ? 2.189 -8.640 -0.629 1.00 98.56 92 PHE A C 1
ATOM 750 O O . PHE A 1 92 ? 3.056 -9.062 -1.387 1.00 98.56 92 PHE A O 1
ATOM 757 N N . ALA A 1 93 ? 2.484 -8.255 0.614 1.00 98.19 93 ALA A N 1
ATOM 758 C CA . ALA A 1 93 ? 3.840 -8.189 1.148 1.00 98.19 93 ALA A CA 1
ATOM 759 C C . ALA A 1 93 ? 4.571 -9.536 1.064 1.00 98.19 93 ALA A C 1
ATOM 761 O O . ALA A 1 93 ? 5.740 -9.565 0.687 1.00 98.19 93 ALA A O 1
ATOM 762 N N . ARG A 1 94 ? 3.888 -10.652 1.360 1.00 97.88 94 ARG A N 1
ATOM 763 C CA . ARG A 1 94 ? 4.469 -11.999 1.221 1.00 97.88 94 ARG A CA 1
ATOM 764 C C . ARG A 1 94 ? 4.790 -12.341 -0.231 1.00 97.88 94 ARG A C 1
ATOM 766 O O . ARG A 1 94 ? 5.873 -12.853 -0.486 1.00 97.88 94 ARG A O 1
ATOM 773 N N . ARG A 1 95 ? 3.869 -12.065 -1.163 1.00 97.81 95 ARG A N 1
ATOM 774 C CA . ARG A 1 95 ? 4.077 -12.333 -2.598 1.00 97.81 95 ARG A CA 1
ATOM 775 C C . ARG A 1 95 ? 5.230 -11.513 -3.168 1.00 97.81 95 ARG A C 1
ATOM 777 O O . ARG A 1 95 ? 6.021 -12.029 -3.944 1.00 97.81 95 ARG A O 1
ATOM 784 N N . GLU A 1 96 ? 5.340 -10.260 -2.739 1.00 97.25 96 GLU A N 1
ATOM 785 C CA . GLU A 1 96 ? 6.293 -9.302 -3.296 1.00 97.25 96 GLU A CA 1
ATOM 786 C C . GLU A 1 96 ? 7.598 -9.181 -2.492 1.00 97.25 96 GLU A C 1
ATOM 788 O O . GLU A 1 96 ? 8.431 -8.330 -2.795 1.00 97.25 96 GLU A O 1
ATOM 793 N N . GLY A 1 97 ? 7.803 -9.985 -1.445 1.00 96.44 97 GLY A N 1
ATOM 794 C CA . GLY A 1 97 ? 9.040 -9.969 -0.654 1.00 96.44 97 GLY A CA 1
ATOM 795 C C . GLY A 1 97 ? 9.253 -8.679 0.151 1.00 96.44 97 GLY A C 1
ATOM 796 O O . GLY A 1 97 ? 10.366 -8.154 0.220 1.00 96.44 97 GLY A O 1
ATOM 797 N N . PHE A 1 98 ? 8.196 -8.106 0.725 1.00 97.25 98 PHE A N 1
ATOM 798 C CA . PHE A 1 98 ? 8.308 -7.060 1.749 1.00 97.25 98 PHE A CA 1
ATOM 799 C C . PHE A 1 98 ? 8.326 -7.680 3.153 1.00 97.25 98 PHE A C 1
ATOM 801 O O . PHE A 1 98 ? 7.675 -8.693 3.406 1.00 97.25 98 PHE A O 1
ATOM 808 N N . SER A 1 99 ? 9.057 -7.058 4.087 1.00 96.50 99 SER A N 1
ATOM 809 C CA . SER A 1 99 ? 9.131 -7.537 5.474 1.00 96.50 99 SER A CA 1
ATOM 810 C C . SER A 1 99 ? 7.783 -7.379 6.177 1.00 96.50 99 SER A C 1
ATOM 812 O O . SER A 1 99 ? 7.382 -6.277 6.552 1.00 96.50 99 SER A O 1
ATOM 814 N N . LEU A 1 100 ? 7.094 -8.501 6.388 1.00 95.50 100 LEU A N 1
ATOM 815 C CA . LEU A 1 100 ? 5.837 -8.521 7.132 1.00 95.50 100 LEU A CA 1
ATOM 816 C C . LEU A 1 100 ? 6.036 -8.147 8.606 1.00 95.50 100 LEU A C 1
ATOM 818 O O . LEU A 1 100 ? 5.122 -7.613 9.226 1.00 95.50 100 LEU A O 1
ATOM 822 N N . GLU A 1 101 ? 7.211 -8.427 9.170 1.00 96.44 101 GLU A N 1
ATOM 823 C CA . GLU A 1 101 ? 7.538 -8.080 10.552 1.00 96.44 101 GLU A CA 1
ATOM 824 C C . GLU A 1 101 ? 7.561 -6.562 10.751 1.00 96.44 101 GLU A C 1
ATOM 826 O O . GLU A 1 101 ? 6.869 -6.058 11.633 1.00 96.44 101 GLU A O 1
ATOM 831 N N . ALA A 1 102 ? 8.263 -5.830 9.882 1.00 94.81 102 ALA A N 1
ATOM 832 C CA . ALA A 1 102 ? 8.320 -4.371 9.948 1.00 94.81 102 ALA A CA 1
ATOM 833 C C . ALA A 1 102 ? 6.924 -3.744 9.794 1.00 94.81 102 ALA A C 1
ATOM 835 O O . ALA A 1 102 ? 6.520 -2.905 10.596 1.00 94.81 102 ALA A O 1
ATOM 836 N N . LEU A 1 103 ? 6.147 -4.211 8.811 1.00 96.94 103 LEU A N 1
ATOM 837 C CA . LEU A 1 103 ? 4.781 -3.729 8.580 1.00 96.94 103 LEU A CA 1
ATOM 838 C C . LEU A 1 103 ? 3.853 -4.031 9.760 1.00 96.94 103 LEU A C 1
ATOM 840 O O . LEU A 1 103 ? 3.020 -3.203 10.123 1.00 96.94 103 LEU A O 1
ATOM 844 N N . ARG A 1 104 ? 4.013 -5.202 10.388 1.00 97.56 104 ARG A N 1
ATOM 845 C CA . ARG A 1 104 ? 3.245 -5.580 11.575 1.00 97.56 104 ARG A CA 1
ATOM 846 C C . ARG A 1 104 ? 3.511 -4.622 12.729 1.00 97.56 104 ARG A C 1
ATOM 848 O O . ARG A 1 104 ? 2.552 -4.243 13.388 1.00 97.56 104 ARG A O 1
ATOM 855 N N . GLN A 1 105 ? 4.763 -4.235 12.977 1.00 97.44 105 GLN A N 1
ATOM 856 C CA . GLN A 1 105 ? 5.075 -3.304 14.068 1.00 97.44 105 GLN A CA 1
ATOM 857 C C . GLN A 1 105 ? 4.390 -1.948 13.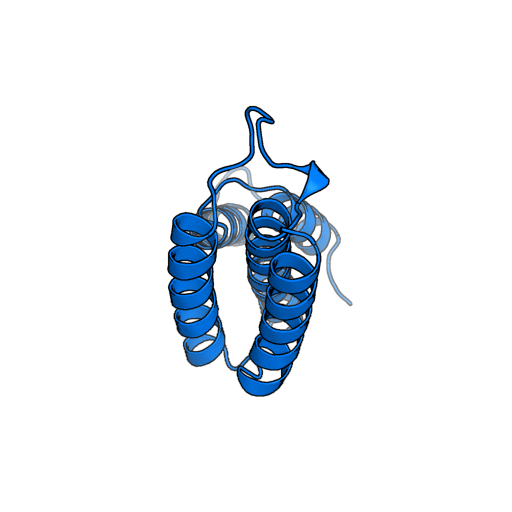870 1.00 97.44 105 GLN A C 1
ATOM 859 O O . GLN A 1 105 ? 3.755 -1.463 14.801 1.00 97.44 105 GLN A O 1
ATOM 864 N N . ILE A 1 106 ? 4.409 -1.411 12.645 1.00 96.94 106 ILE A N 1
ATOM 865 C CA . ILE A 1 106 ? 3.726 -0.151 12.302 1.00 96.94 106 ILE A CA 1
ATOM 866 C C . ILE A 1 106 ? 2.224 -0.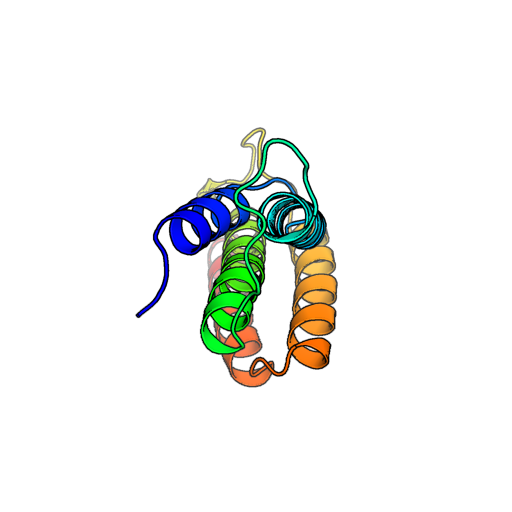243 12.604 1.00 96.94 106 ILE A C 1
ATOM 868 O O . ILE A 1 106 ? 1.647 0.632 13.248 1.00 96.94 106 ILE A O 1
ATOM 872 N N . VAL A 1 107 ? 1.567 -1.312 12.146 1.00 97.50 107 VAL A N 1
ATOM 873 C CA . VAL A 1 107 ? 0.119 -1.480 12.346 1.00 97.50 107 VAL A CA 1
ATOM 874 C C . VAL A 1 107 ? -0.222 -1.738 13.816 1.00 97.50 107 VAL A C 1
ATOM 876 O O . VAL A 1 107 ? -1.220 -1.216 14.303 1.00 97.50 107 VAL A O 1
ATOM 879 N N . LEU A 1 108 ? 0.605 -2.500 14.541 1.00 97.38 108 LEU A N 1
ATOM 880 C CA . LEU A 1 108 ? 0.416 -2.752 15.972 1.00 97.38 108 LEU A CA 1
ATOM 881 C C . LEU A 1 108 ? 0.531 -1.477 16.806 1.00 97.38 108 LEU A C 1
ATOM 883 O O . LEU A 1 108 ? -0.255 -1.301 17.732 1.00 97.38 108 LEU A O 1
ATOM 887 N N . GLU A 1 109 ? 1.490 -0.607 16.499 1.00 97.06 109 GLU A N 1
ATOM 888 C CA . GLU A 1 109 ? 1.633 0.690 17.162 1.00 97.06 109 GLU A CA 1
ATOM 889 C C . GLU A 1 109 ? 0.378 1.547 16.965 1.00 97.06 109 GLU A C 1
ATOM 891 O O . GLU A 1 109 ? -0.241 1.965 17.940 1.00 97.06 109 GLU A O 1
ATOM 896 N N . ARG A 1 110 ? -0.074 1.698 15.714 1.00 96.69 110 ARG A N 1
ATOM 897 C CA . ARG A 1 110 ? -1.304 2.438 15.378 1.00 96.69 110 ARG A CA 1
ATOM 898 C C . ARG A 1 110 ? -2.528 1.873 16.089 1.00 96.69 110 ARG A C 1
ATOM 900 O O . ARG A 1 110 ? -3.333 2.618 16.632 1.00 96.69 110 ARG A O 1
ATOM 907 N N . PHE A 1 111 ? -2.648 0.548 16.123 1.00 97.50 111 PHE A N 1
ATOM 908 C CA . PHE A 1 111 ? -3.757 -0.119 16.794 1.00 97.50 111 PHE A CA 1
ATOM 909 C C . PHE A 1 111 ? -3.730 0.084 18.314 1.00 97.50 111 PHE A C 1
ATOM 911 O O . PHE A 1 111 ? -4.775 0.302 18.915 1.00 97.50 111 PHE A O 1
ATOM 918 N N . ARG A 1 112 ? -2.549 0.052 18.943 1.00 97.19 112 ARG A N 1
ATOM 919 C CA . ARG A 1 112 ? -2.403 0.331 20.381 1.00 97.19 112 ARG A CA 1
ATOM 920 C C . ARG A 1 112 ? -2.783 1.767 20.724 1.00 97.19 112 ARG A C 1
ATOM 922 O O . ARG A 1 112 ? -3.493 1.953 21.704 1.00 97.19 112 ARG A O 1
ATOM 929 N N . ASN A 1 113 ? -2.345 2.736 19.922 1.00 95.75 113 ASN A N 1
ATOM 930 C CA . ASN A 1 113 ? -2.699 4.144 20.119 1.00 95.75 113 ASN A CA 1
ATOM 931 C C . ASN A 1 113 ? -4.214 4.332 20.001 1.00 95.75 113 ASN A C 1
ATOM 933 O O . ASN A 1 113 ? -4.838 4.830 20.929 1.00 95.75 113 ASN A O 1
ATOM 937 N N . PHE A 1 114 ? -4.821 3.781 18.942 1.00 96.94 114 PHE A N 1
ATOM 938 C CA . PHE A 1 114 ? -6.272 3.786 18.766 1.00 96.94 114 PHE A CA 1
ATOM 939 C C . PHE A 1 114 ? -7.019 3.230 19.987 1.00 96.94 114 PHE A C 1
ATOM 941 O O . PHE A 1 114 ? -7.966 3.845 20.454 1.00 96.94 114 PHE A O 1
ATOM 948 N N . LEU A 1 115 ? -6.584 2.090 20.540 1.00 96.19 115 LEU A N 1
ATOM 949 C CA . LEU A 1 115 ? -7.208 1.497 21.729 1.00 96.19 115 LEU A CA 1
ATOM 950 C C . LEU A 1 115 ? -6.999 2.307 23.018 1.00 96.19 115 LEU A C 1
ATOM 952 O O . LEU A 1 115 ? -7.788 2.159 23.944 1.00 96.19 115 LEU A O 1
ATOM 956 N N . GLY A 1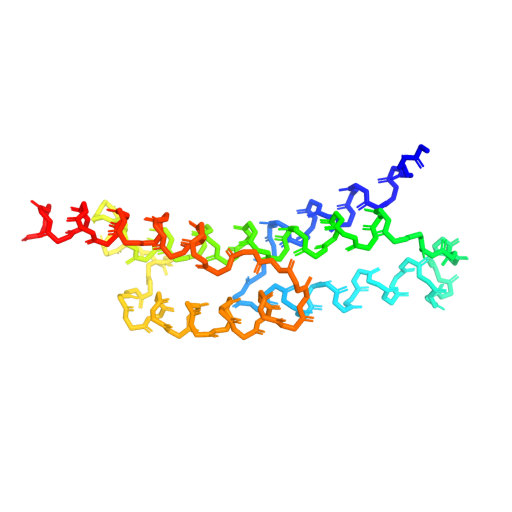 116 ? -5.928 3.097 23.112 1.00 95.88 116 GLY A N 1
ATOM 957 C CA . GLY A 1 116 ? -5.652 3.946 24.273 1.00 95.88 116 GLY A CA 1
ATOM 958 C C . GLY A 1 116 ? -6.440 5.258 24.286 1.00 95.88 116 GLY A C 1
ATOM 959 O O . GLY A 1 116 ? -6.466 5.933 25.312 1.00 95.88 116 GLY A O 1
ATOM 960 N N . GLU A 1 117 ? -7.052 5.615 23.158 1.00 91.12 117 GLU A N 1
ATOM 961 C CA . GLU A 1 117 ? -7.755 6.883 22.941 1.00 91.12 117 GLU A CA 1
ATOM 962 C C . GLU A 1 117 ? -9.286 6.731 22.833 1.00 91.12 117 GLU A C 1
ATOM 964 O O . GLU A 1 117 ? -9.995 7.740 22.852 1.00 91.12 117 GLU A O 1
ATOM 969 N N . ILE A 1 118 ? -9.799 5.497 22.722 1.00 84.81 118 ILE A N 1
ATOM 970 C CA . ILE A 1 118 ? -11.242 5.175 22.742 1.00 84.81 118 ILE A CA 1
ATOM 971 C C . ILE A 1 118 ? -11.740 4.832 24.147 1.00 84.81 118 ILE A C 1
ATOM 973 O O . ILE A 1 118 ? -12.923 5.144 24.415 1.00 84.81 118 ILE A O 1
#